Protein AF-A0A939QAH8-F1 (afdb_monomer)

Organism: NCBI:txid501483

Foldseek 3Di:
DDDDDPDPPPPDDQDPQDDFDDDPVRNVVSRVVSVVVSLVVVLVPDDPPQQVADPDPVRDHSVNVVVVVVVVVPDDPVNVVVVVVVVVVVVVVVVVVVVCVVVVHDDD

Structure (mmCIF, N/CA/C/O backbone):
data_AF-A0A939QAH8-F1
#
_entry.id   AF-A0A939QAH8-F1
#
loop_
_atom_site.group_PDB
_atom_site.id
_atom_site.type_symbol
_atom_site.label_atom_id
_atom_site.label_alt_id
_atom_site.label_comp_id
_atom_site.label_asym_id
_atom_site.label_entity_id
_atom_site.label_seq_id
_atom_site.pdbx_PDB_ins_code
_atom_site.Cartn_x
_atom_site.Cartn_y
_atom_site.Cartn_z
_atom_site.occupancy
_atom_site.B_iso_or_equiv
_atom_site.auth_seq_id
_atom_site.auth_comp_id
_atom_site.auth_asym_id
_atom_site.auth_atom_id
_atom_site.pdbx_PDB_model_num
ATOM 1 N N . MET A 1 1 ? -16.400 -20.223 44.481 1.00 39.41 1 MET A N 1
ATOM 2 C CA . MET A 1 1 ? -17.331 -20.751 43.465 1.00 39.41 1 MET A CA 1
ATOM 3 C C . MET A 1 1 ? -17.020 -20.062 42.143 1.00 39.41 1 MET A C 1
ATOM 5 O O . MET A 1 1 ? -17.223 -18.865 42.027 1.00 39.41 1 MET A O 1
ATOM 9 N N . THR A 1 2 ? -16.383 -20.832 41.253 1.00 40.72 2 THR A N 1
ATOM 10 C CA . THR A 1 2 ? -16.231 -20.666 39.791 1.00 40.72 2 THR A CA 1
ATOM 11 C C . THR A 1 2 ? -15.714 -19.329 39.236 1.00 40.72 2 THR A C 1
ATOM 13 O O . THR A 1 2 ? -16.452 -18.532 38.668 1.00 40.72 2 THR A O 1
ATOM 16 N N . SER A 1 3 ? -14.389 -19.145 39.281 1.00 38.81 3 SER A N 1
ATOM 17 C CA . SER A 1 3 ? -13.676 -18.277 38.338 1.00 38.81 3 SER A CA 1
ATOM 18 C C . SER A 1 3 ? -13.674 -18.945 36.957 1.00 38.81 3 SER A C 1
ATOM 20 O O . SER A 1 3 ? -12.952 -19.919 36.739 1.00 38.81 3 SER A O 1
ATOM 22 N N . ALA A 1 4 ? -14.500 -18.461 36.033 1.00 45.34 4 ALA A N 1
ATOM 23 C CA . ALA A 1 4 ? -14.430 -18.876 34.639 1.00 45.34 4 ALA A CA 1
ATOM 24 C C . ALA A 1 4 ? -13.164 -18.276 34.009 1.00 45.34 4 ALA A C 1
ATOM 26 O O . ALA A 1 4 ? -13.075 -17.072 33.777 1.00 45.34 4 ALA A O 1
ATOM 27 N N . THR A 1 5 ? -12.162 -19.117 33.762 1.00 45.97 5 THR A N 1
ATOM 28 C CA . THR A 1 5 ? -11.036 -18.796 32.884 1.00 45.97 5 THR A CA 1
ATOM 29 C C . THR A 1 5 ? -11.599 -18.414 31.512 1.00 45.97 5 THR A C 1
ATOM 31 O O . THR A 1 5 ? -12.306 -19.237 30.924 1.00 45.97 5 THR A O 1
ATOM 34 N N . PRO A 1 6 ? -11.328 -17.215 30.962 1.00 44.09 6 PRO A N 1
ATOM 35 C CA . PRO A 1 6 ? -11.731 -16.935 29.597 1.00 44.09 6 PRO A CA 1
ATOM 36 C C . PRO A 1 6 ? -10.919 -17.870 28.705 1.00 44.09 6 PRO A C 1
ATOM 38 O O . PRO A 1 6 ? -9.685 -17.851 28.717 1.00 44.09 6 PRO A O 1
ATOM 41 N N . ALA A 1 7 ? -11.616 -18.745 27.981 1.00 47.91 7 ALA A N 1
ATOM 42 C CA . ALA A 1 7 ? -11.008 -19.587 26.970 1.00 47.91 7 ALA A CA 1
ATOM 43 C C . ALA A 1 7 ? -10.216 -18.672 26.032 1.00 47.91 7 ALA A C 1
ATOM 45 O O . ALA A 1 7 ? -10.785 -17.793 25.384 1.00 47.91 7 ALA A O 1
ATOM 46 N N . ARG A 1 8 ? -8.890 -18.837 26.016 1.00 47.16 8 ARG A N 1
ATOM 47 C CA . ARG A 1 8 ? -7.986 -18.126 25.114 1.00 47.16 8 ARG A CA 1
ATOM 48 C C . ARG A 1 8 ? -8.462 -18.426 23.700 1.00 47.16 8 ARG A C 1
ATOM 50 O O . ARG A 1 8 ? -8.187 -19.517 23.204 1.00 47.16 8 ARG A O 1
ATOM 57 N N . ALA A 1 9 ? -9.211 -17.492 23.104 1.00 52.72 9 ALA A N 1
ATOM 58 C CA . ALA A 1 9 ? -9.700 -17.590 21.738 1.00 52.72 9 ALA A CA 1
ATOM 59 C C . ALA A 1 9 ? -8.528 -18.066 20.887 1.00 52.72 9 ALA A C 1
ATOM 61 O O . ALA A 1 9 ? -7.464 -17.436 20.884 1.00 52.72 9 ALA A O 1
ATOM 62 N N . ALA A 1 10 ? -8.667 -19.257 20.303 1.00 49.91 10 ALA A N 1
ATOM 63 C CA . ALA A 1 10 ? -7.607 -19.858 19.524 1.00 49.91 10 ALA A CA 1
ATOM 64 C C . ALA A 1 10 ? -7.180 -18.813 18.492 1.00 49.91 10 ALA A C 1
ATOM 66 O O . ALA A 1 10 ? -7.995 -18.413 17.663 1.00 49.91 10 ALA A O 1
ATOM 67 N N . ARG A 1 11 ? -5.939 -18.314 18.597 1.00 56.53 11 ARG A N 1
ATOM 68 C CA . ARG A 1 11 ? -5.332 -17.429 17.599 1.00 56.53 11 ARG A CA 1
ATOM 69 C C . ARG A 1 11 ? -5.398 -18.188 16.280 1.00 56.53 11 ARG A C 1
ATOM 71 O O . ARG A 1 11 ? -4.570 -19.063 16.024 1.00 56.53 11 ARG A O 1
ATOM 78 N N . ARG A 1 12 ? -6.445 -17.935 15.499 1.00 58.81 12 ARG A N 1
ATOM 79 C CA . ARG A 1 12 ? -6.624 -18.535 14.187 1.00 58.81 12 ARG A CA 1
ATOM 80 C C . ARG A 1 12 ? -5.441 -18.033 13.368 1.00 58.81 12 ARG A C 1
ATOM 82 O O . ARG A 1 12 ? -5.219 -16.827 13.305 1.00 58.81 12 ARG A O 1
ATOM 89 N N . ARG A 1 13 ? -4.611 -18.955 12.869 1.00 60.09 13 ARG A N 1
ATOM 90 C CA . ARG A 1 13 ? -3.471 -18.594 12.018 1.00 60.09 13 ARG A CA 1
ATOM 91 C C . ARG A 1 13 ? -3.995 -17.795 10.834 1.00 60.09 13 ARG A C 1
ATOM 93 O O . ARG A 1 13 ? -5.047 -18.147 10.295 1.00 60.09 13 ARG A O 1
ATOM 100 N N . ASP A 1 14 ? -3.238 -16.775 10.441 1.00 63.69 14 ASP A N 1
ATOM 101 C CA . ASP A 1 14 ? -3.404 -16.145 9.138 1.00 63.69 14 ASP A CA 1
ATOM 102 C C . ASP A 1 14 ? -3.512 -17.247 8.081 1.00 63.69 14 ASP A C 1
ATOM 104 O O . ASP A 1 14 ? -2.790 -18.253 8.135 1.00 63.69 14 ASP A O 1
ATOM 108 N N . ALA A 1 15 ? -4.483 -17.107 7.181 1.00 66.94 15 ALA A N 1
ATOM 109 C CA . ALA A 1 15 ? -4.632 -18.056 6.095 1.00 66.94 15 ALA A CA 1
ATOM 110 C C . ALA A 1 15 ? -3.309 -18.109 5.303 1.00 66.94 15 ALA A C 1
ATOM 112 O O . ALA A 1 15 ? -2.631 -17.091 5.164 1.00 66.94 15 ALA A O 1
ATOM 113 N N . PRO A 1 16 ? -2.872 -19.291 4.844 1.00 73.88 16 PRO A N 1
ATOM 114 C CA . PRO A 1 16 ? -1.671 -19.371 4.027 1.00 73.88 16 PRO A CA 1
ATOM 115 C C . PRO A 1 16 ? -1.861 -18.539 2.748 1.00 73.88 16 PRO A C 1
ATOM 117 O O . PRO A 1 16 ? -3.001 -18.392 2.292 1.00 73.88 16 PRO A O 1
ATOM 120 N N . PRO A 1 17 ? -0.772 -18.013 2.157 1.00 76.75 17 PRO A N 1
ATOM 121 C CA . PRO A 1 17 ? -0.861 -17.301 0.890 1.00 76.75 17 PRO A CA 1
ATOM 122 C C . PRO A 1 17 ? -1.559 -18.173 -0.168 1.00 76.75 1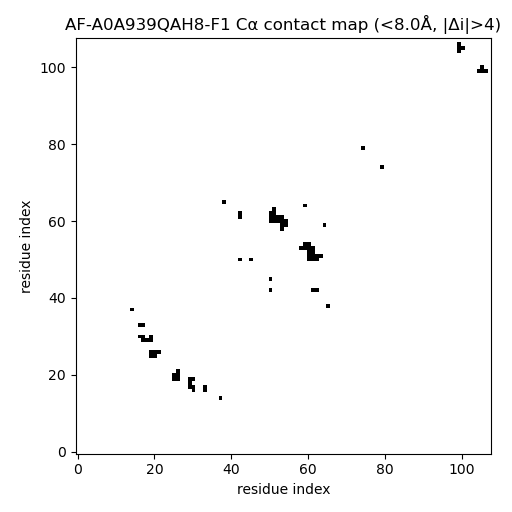7 PRO A C 1
ATOM 124 O O . PRO A 1 17 ? -1.432 -19.406 -0.136 1.00 76.75 17 PRO A O 1
ATOM 127 N N . PRO A 1 18 ? -2.317 -17.556 -1.089 1.00 87.25 18 PRO A N 1
ATOM 128 C CA . PRO A 1 18 ? -3.117 -18.288 -2.055 1.00 87.25 18 PRO A CA 1
ATOM 129 C C . PRO A 1 18 ? -2.214 -19.093 -2.991 1.00 87.25 18 PRO A C 1
ATOM 131 O O . PRO A 1 18 ? -1.140 -18.643 -3.389 1.00 87.25 18 PRO A O 1
ATOM 134 N N . ARG A 1 19 ? -2.669 -20.287 -3.384 1.00 85.62 19 ARG A N 1
ATOM 135 C CA . ARG A 1 19 ? -2.087 -20.975 -4.541 1.00 85.62 19 ARG A CA 1
ATOM 136 C C . ARG A 1 19 ? -2.616 -20.289 -5.793 1.00 85.62 19 ARG A C 1
ATOM 138 O O . ARG A 1 19 ? -3.823 -20.283 -6.016 1.00 85.62 19 ARG A O 1
ATOM 145 N N . THR A 1 20 ? -1.722 -19.695 -6.566 1.00 89.62 20 THR A N 1
ATOM 146 C CA . THR A 1 20 ? -2.051 -18.887 -7.741 1.00 89.62 20 THR A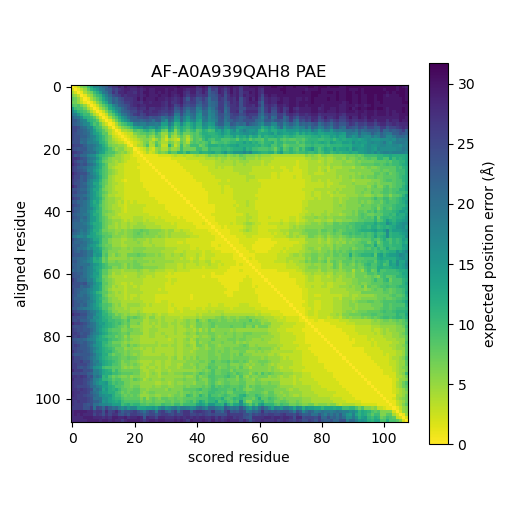 CA 1
ATOM 147 C C . THR A 1 20 ? -1.790 -19.635 -9.052 1.00 89.62 20 THR A C 1
ATOM 149 O O . THR A 1 20 ? -1.196 -20.714 -9.053 1.00 89.62 20 THR A O 1
ATOM 152 N N . GLY A 1 21 ? -2.293 -19.078 -10.161 1.00 87.12 21 GLY A N 1
ATOM 153 C CA . GLY A 1 21 ? -2.104 -19.606 -11.517 1.00 87.12 21 GLY A CA 1
ATOM 154 C C . GLY A 1 21 ? -0.695 -19.385 -12.080 1.00 87.12 21 GLY A C 1
ATOM 155 O O . GLY A 1 21 ? 0.208 -18.930 -11.381 1.00 87.12 21 GLY A O 1
ATOM 156 N N . GLY A 1 22 ? -0.510 -19.726 -13.357 1.00 92.75 22 GLY A N 1
ATOM 157 C CA . GLY A 1 22 ? 0.797 -19.694 -14.024 1.00 92.75 22 GLY A CA 1
ATOM 158 C C . GLY A 1 22 ? 1.180 -18.337 -14.619 1.00 92.75 22 GLY A C 1
ATOM 159 O O . GLY A 1 22 ? 2.342 -18.139 -14.965 1.00 92.75 22 GLY A O 1
ATOM 160 N N . SER A 1 23 ? 0.231 -17.407 -14.753 1.00 96.38 23 SER A N 1
ATOM 161 C CA . SER A 1 23 ? 0.488 -16.065 -15.288 1.00 96.38 23 SER A CA 1
ATOM 162 C C . SER A 1 23 ? 0.617 -15.008 -14.191 1.00 96.38 23 SER A C 1
ATOM 164 O O . SER A 1 23 ? -0.042 -15.078 -13.155 1.00 96.38 23 SER A O 1
ATOM 166 N N . GLU A 1 24 ? 1.405 -13.961 -14.447 1.00 95.19 24 GLU A N 1
ATOM 167 C CA . GLU A 1 24 ? 1.563 -12.825 -13.524 1.00 95.19 24 GLU A CA 1
ATOM 168 C C . GLU A 1 24 ? 0.217 -12.189 -13.145 1.00 95.19 24 GLU A C 1
ATOM 170 O O . GLU A 1 24 ? -0.016 -11.846 -11.987 1.00 95.19 24 GLU A O 1
ATOM 175 N N . ALA A 1 25 ? -0.708 -12.083 -14.104 1.00 92.94 25 ALA A N 1
ATOM 176 C CA . ALA A 1 25 ? -2.030 -11.514 -13.869 1.00 92.94 25 ALA A CA 1
ATOM 177 C C . ALA A 1 25 ? -2.899 -12.391 -12.951 1.00 92.94 25 ALA A C 1
ATOM 179 O O . ALA A 1 25 ? -3.645 -11.857 -12.129 1.00 92.94 25 ALA A O 1
ATOM 180 N N . GLU A 1 26 ? -2.816 -13.719 -13.076 1.00 94.06 26 GLU A N 1
ATOM 181 C CA . GLU A 1 26 ? -3.499 -14.651 -12.169 1.00 94.06 26 GLU A CA 1
ATOM 182 C C . GLU A 1 26 ? -2.897 -14.607 -10.767 1.00 94.06 26 GLU A C 1
ATOM 184 O O . GLU A 1 26 ? -3.636 -14.632 -9.783 1.00 94.06 26 GLU A O 1
ATOM 189 N N . VAL A 1 27 ? -1.568 -14.501 -10.669 1.00 94.25 27 VAL A N 1
ATOM 190 C CA . VAL A 1 27 ? -0.873 -14.322 -9.391 1.00 94.25 27 VAL A CA 1
ATOM 191 C C . VAL A 1 27 ? -1.338 -13.042 -8.707 1.00 94.25 27 VAL A C 1
ATOM 193 O O . VAL A 1 27 ? -1.801 -13.098 -7.568 1.00 94.25 27 VAL A O 1
ATOM 196 N N . LEU A 1 28 ? -1.292 -11.910 -9.411 1.00 91.81 28 LEU A N 1
ATOM 197 C CA . LEU A 1 28 ? -1.697 -10.615 -8.872 1.00 91.81 28 LEU A CA 1
ATOM 198 C C . LEU A 1 28 ? -3.145 -10.638 -8.370 1.00 91.81 28 LEU A C 1
ATOM 200 O O . LEU A 1 28 ? -3.403 -10.270 -7.226 1.00 91.81 28 LEU A O 1
ATOM 204 N N . ARG A 1 29 ? -4.089 -11.101 -9.197 1.00 91.88 29 ARG A N 1
ATOM 205 C CA . ARG A 1 29 ? -5.508 -11.160 -8.808 1.00 91.88 29 ARG A CA 1
ATOM 206 C C . ARG A 1 29 ? -5.731 -12.083 -7.615 1.00 91.88 29 ARG A C 1
ATOM 208 O O . ARG A 1 29 ? -6.417 -11.688 -6.681 1.00 91.88 29 ARG A O 1
ATOM 215 N N . GLY A 1 30 ? -5.096 -13.258 -7.603 1.00 94.06 30 GLY A N 1
ATOM 216 C CA . GLY A 1 30 ? -5.213 -14.197 -6.489 1.00 94.06 30 GLY A CA 1
ATOM 217 C C . GLY A 1 30 ? -4.731 -13.608 -5.161 1.00 94.06 30 GLY A C 1
ATOM 218 O O . GLY A 1 30 ? -5.396 -13.773 -4.139 1.00 94.06 30 GLY A O 1
ATOM 219 N N . PHE A 1 31 ? -3.615 -12.871 -5.165 1.00 94.00 31 PHE A N 1
ATOM 220 C CA . PHE A 1 31 ? -3.138 -12.169 -3.970 1.00 94.00 31 PHE A CA 1
ATOM 221 C C . PHE A 1 31 ? -4.045 -11.005 -3.557 1.00 94.00 31 PHE A C 1
ATOM 223 O O . PHE A 1 31 ? -4.300 -10.852 -2.363 1.00 94.00 31 PHE A O 1
ATOM 230 N N . LEU A 1 32 ? -4.554 -10.212 -4.505 1.00 92.88 32 LEU A N 1
ATOM 231 C CA . LEU A 1 32 ? -5.488 -9.123 -4.199 1.00 92.88 32 LEU A CA 1
ATOM 232 C C . LEU A 1 32 ? -6.777 -9.656 -3.561 1.00 92.88 32 LEU A C 1
ATOM 234 O O . LEU A 1 32 ? -7.190 -9.160 -2.516 1.00 92.88 32 LEU A O 1
ATOM 238 N N . ASP A 1 33 ? -7.364 -10.719 -4.111 1.00 93.31 33 ASP A N 1
ATOM 239 C CA . ASP A 1 33 ? -8.571 -11.338 -3.551 1.00 93.31 33 ASP A CA 1
ATOM 240 C C . ASP A 1 33 ? -8.326 -11.909 -2.150 1.00 93.31 33 ASP A C 1
ATOM 242 O O . ASP A 1 33 ? -9.133 -11.710 -1.238 1.00 93.31 33 ASP A O 1
ATOM 246 N N . TYR A 1 34 ? -7.179 -12.557 -1.946 1.00 93.00 34 TYR A N 1
ATOM 247 C CA . TYR A 1 34 ? -6.761 -13.032 -0.630 1.00 93.00 34 TYR A CA 1
ATOM 248 C C . TYR A 1 34 ? -6.631 -11.888 0.393 1.00 93.00 34 TYR A C 1
ATOM 250 O O . TYR A 1 34 ? -7.125 -11.997 1.520 1.00 93.00 34 TYR A O 1
ATOM 258 N N . LEU A 1 35 ? -5.993 -10.773 0.018 1.00 92.62 35 LEU A N 1
ATOM 259 C CA . LEU A 1 35 ? -5.807 -9.621 0.905 1.00 92.62 35 LEU A CA 1
ATOM 260 C C . LEU A 1 35 ? -7.140 -8.941 1.242 1.00 92.62 35 LEU A C 1
ATOM 262 O O . LEU A 1 35 ? -7.377 -8.642 2.416 1.00 92.62 35 LEU A O 1
ATOM 266 N N . ARG A 1 36 ? -8.037 -8.780 0.261 1.00 92.75 36 ARG A N 1
ATOM 267 C CA . ARG A 1 36 ? -9.403 -8.269 0.474 1.00 92.75 36 ARG A CA 1
ATOM 268 C C . ARG A 1 36 ? -10.157 -9.098 1.501 1.00 92.75 36 ARG A C 1
ATOM 270 O O . ARG A 1 36 ? -10.680 -8.549 2.468 1.00 92.75 36 ARG A O 1
ATOM 277 N N . GLN A 1 37 ? -10.159 -10.422 1.337 1.00 92.62 37 GLN A N 1
ATOM 278 C CA . GLN A 1 37 ? -10.816 -11.337 2.274 1.00 92.62 37 GLN A CA 1
ATOM 279 C C . GLN A 1 37 ? -10.194 -11.263 3.673 1.00 92.62 37 GLN A C 1
ATOM 281 O O . GLN A 1 37 ? -10.909 -11.261 4.674 1.00 92.62 37 GLN A O 1
ATOM 286 N N . SER A 1 38 ? -8.863 -11.157 3.758 1.00 91.69 38 SER A N 1
ATOM 287 C CA . SER A 1 38 ? -8.159 -11.018 5.036 1.00 91.69 38 SER A CA 1
ATOM 288 C C . SER A 1 38 ? -8.566 -9.746 5.786 1.00 91.69 38 SER A C 1
ATOM 290 O O . SER A 1 38 ? -8.786 -9.791 6.997 1.00 91.69 38 SER A O 1
ATOM 292 N N . ILE A 1 39 ? -8.673 -8.613 5.085 1.00 92.62 39 ILE A N 1
ATOM 293 C CA . ILE A 1 39 ? -9.098 -7.339 5.675 1.00 92.62 39 ILE A CA 1
ATOM 294 C C . ILE A 1 39 ? -10.576 -7.380 6.056 1.00 92.62 39 ILE A C 1
ATOM 296 O O . ILE A 1 39 ? -10.899 -7.038 7.192 1.00 92.62 39 ILE A O 1
ATOM 300 N N . ALA A 1 40 ? -11.452 -7.858 5.167 1.00 92.12 40 ALA A N 1
ATOM 301 C CA . ALA A 1 40 ? -12.881 -7.992 5.448 1.00 92.12 40 ALA A CA 1
ATOM 302 C C . ALA A 1 40 ? -13.121 -8.808 6.725 1.00 92.12 40 ALA A C 1
ATOM 304 O O . ALA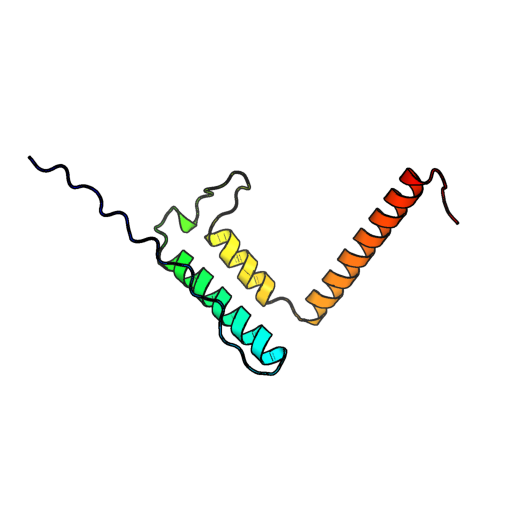 A 1 40 ? -13.785 -8.337 7.644 1.00 92.12 40 ALA A O 1
ATOM 305 N N . HIS A 1 41 ? -12.460 -9.962 6.858 1.00 92.00 41 HIS A N 1
ATOM 306 C CA . HIS A 1 41 ? -12.579 -10.801 8.047 1.00 92.00 41 HIS A CA 1
ATOM 307 C C . HIS A 1 41 ? -12.134 -10.093 9.339 1.00 92.00 41 HIS A C 1
ATOM 309 O O . HIS A 1 41 ? -12.781 -10.217 10.380 1.00 92.00 41 HIS A O 1
ATOM 315 N N . LYS A 1 42 ? -11.030 -9.336 9.297 1.00 91.62 42 LYS A N 1
ATOM 316 C CA . LYS A 1 42 ? -10.538 -8.570 10.458 1.00 91.62 42 LYS A CA 1
ATOM 317 C C . LYS A 1 42 ? -11.514 -7.472 10.878 1.00 91.62 42 LYS A C 1
ATOM 319 O O . LYS A 1 42 ? -11.631 -7.204 12.067 1.00 91.62 42 LYS A O 1
ATOM 324 N N . ILE A 1 43 ? -12.199 -6.852 9.918 1.00 92.94 43 ILE A N 1
ATOM 325 C CA . ILE A 1 43 ? -13.220 -5.834 10.183 1.00 92.94 43 ILE A CA 1
ATOM 326 C C . ILE A 1 43 ? -14.485 -6.480 10.753 1.00 92.94 43 ILE A C 1
ATOM 328 O O . ILE A 1 43 ? -14.965 -6.042 11.791 1.00 92.94 43 ILE A O 1
ATOM 332 N N . GLU A 1 44 ? -14.987 -7.546 10.126 1.00 92.62 44 GLU A N 1
ATOM 333 C CA . GLU A 1 44 ? -16.210 -8.252 10.543 1.00 92.62 44 GLU A CA 1
ATOM 334 C C . GLU A 1 44 ? -16.116 -8.833 11.956 1.00 92.62 44 GLU A C 1
ATOM 336 O O . GLU A 1 44 ? -17.108 -8.899 12.679 1.00 92.62 44 GLU A O 1
ATOM 341 N N . THR A 1 45 ? -14.923 -9.269 12.359 1.00 93.12 45 THR A N 1
ATOM 342 C CA . THR A 1 45 ? -14.693 -9.874 13.678 1.00 93.12 45 THR A CA 1
ATOM 343 C C . THR A 1 45 ? -14.345 -8.860 14.767 1.00 93.12 45 THR A C 1
ATOM 345 O O . THR A 1 45 ? -14.278 -9.230 15.942 1.00 93.12 45 THR A O 1
ATOM 348 N N . ALA A 1 46 ? -14.126 -7.592 14.413 1.00 94.56 46 ALA A N 1
ATOM 349 C CA . ALA A 1 46 ? -13.790 -6.546 15.366 1.00 94.56 46 ALA A CA 1
ATOM 350 C C . ALA A 1 46 ? -15.062 -5.857 15.903 1.00 94.56 46 ALA A C 1
ATOM 352 O O . ALA A 1 46 ? -15.931 -5.462 15.125 1.00 94.56 46 ALA A O 1
ATOM 353 N N . PRO A 1 47 ? -15.192 -5.671 17.229 1.00 95.50 47 PRO A N 1
ATOM 354 C CA . PRO A 1 47 ? -16.354 -5.004 17.805 1.00 95.50 47 PRO A CA 1
ATOM 355 C C . PRO A 1 47 ? -16.291 -3.481 17.621 1.00 95.50 47 PRO A C 1
ATOM 357 O O . PRO A 1 47 ? -15.216 -2.878 17.618 1.00 95.50 47 PRO A O 1
ATOM 360 N N . GLU A 1 48 ? -17.449 -2.827 17.570 1.00 94.00 48 GLU A N 1
ATOM 361 C CA . GLU A 1 48 ? -17.539 -1.378 17.792 1.00 94.00 48 GLU A CA 1
ATOM 362 C C . GLU A 1 48 ? -17.397 -1.061 19.301 1.00 94.00 48 GLU A C 1
ATOM 364 O O . GLU A 1 48 ? -17.846 -1.856 20.132 1.00 94.00 48 GLU A O 1
ATOM 369 N N . PRO A 1 49 ? -16.767 0.066 19.699 1.00 95.62 49 PRO A N 1
ATOM 370 C CA . PRO A 1 49 ? -16.201 1.126 18.856 1.00 95.62 49 PRO A CA 1
ATOM 371 C C . PRO A 1 49 ? -14.749 0.862 18.396 1.00 95.62 49 PRO A C 1
ATOM 373 O O . PRO A 1 49 ? -14.079 1.762 17.881 1.00 95.62 49 PRO A O 1
ATOM 376 N N . ALA A 1 50 ? -14.205 -0.340 18.623 1.00 95.88 50 ALA A N 1
ATOM 377 C CA . ALA A 1 50 ? -12.780 -0.623 18.425 1.00 95.88 50 ALA A CA 1
ATOM 378 C C . ALA A 1 50 ? -12.347 -0.500 16.956 1.00 95.88 50 ALA A C 1
ATOM 380 O O . ALA A 1 50 ? -11.239 -0.039 16.689 1.00 95.88 50 ALA A O 1
ATOM 381 N N . VAL A 1 51 ? -13.236 -0.803 16.004 1.00 96.25 51 VAL A N 1
ATOM 382 C CA . VAL A 1 51 ? -13.008 -0.605 14.558 1.00 96.25 51 VAL A CA 1
ATOM 383 C C . VAL A 1 51 ? -12.644 0.852 14.220 1.00 96.25 51 VAL A C 1
ATOM 385 O O . VAL A 1 51 ? -11.842 1.109 13.318 1.00 96.25 51 VAL A O 1
ATOM 388 N N . ARG A 1 52 ? -13.183 1.814 14.979 1.00 96.50 52 ARG A N 1
ATOM 389 C CA . ARG A 1 52 ? -13.021 3.264 14.773 1.00 96.50 52 ARG A CA 1
ATOM 390 C C . ARG A 1 52 ? -11.983 3.909 15.682 1.00 96.50 52 ARG A C 1
ATOM 392 O O . ARG A 1 52 ? -11.694 5.091 15.527 1.00 96.50 52 ARG A O 1
ATOM 399 N N . THR A 1 53 ? -11.429 3.156 16.625 1.00 97.19 53 THR A N 1
ATOM 400 C CA . THR A 1 53 ? -10.549 3.693 17.665 1.00 97.19 53 THR A CA 1
ATOM 401 C C . THR A 1 53 ? -9.102 3.320 17.374 1.00 97.19 53 THR A C 1
ATOM 403 O O . THR A 1 53 ? -8.799 2.148 17.146 1.00 97.19 53 THR A O 1
ATOM 406 N N . ALA A 1 54 ? -8.195 4.297 17.408 1.00 97.25 54 ALA A N 1
ATOM 407 C CA . ALA A 1 54 ? -6.774 4.044 17.198 1.00 97.25 54 ALA A CA 1
ATOM 408 C C . ALA A 1 54 ? -6.206 3.203 18.347 1.00 97.25 54 ALA A C 1
ATOM 410 O O . ALA A 1 54 ? -6.317 3.575 19.512 1.00 97.25 54 ALA A O 1
ATOM 411 N N . GLN A 1 55 ? -5.592 2.071 18.003 1.00 94.50 55 GLN A N 1
ATOM 412 C CA . GLN A 1 55 ? -4.957 1.162 18.970 1.00 94.50 55 GLN A CA 1
ATOM 413 C C . GLN A 1 55 ? -3.428 1.302 18.989 1.00 94.50 55 GLN A C 1
ATOM 415 O O . GLN A 1 55 ? -2.750 0.631 19.763 1.00 94.50 55 GLN A O 1
ATOM 420 N N . VAL A 1 56 ? -2.873 2.143 18.110 1.00 96.44 56 VAL A N 1
ATOM 421 C CA . VAL A 1 56 ? -1.430 2.327 17.919 1.00 96.44 56 VAL A CA 1
ATOM 422 C C . VAL A 1 56 ? -1.063 3.816 17.892 1.00 96.44 56 VAL A C 1
ATOM 424 O O . VAL A 1 56 ? -1.887 4.629 17.462 1.00 96.44 56 VAL A O 1
ATOM 427 N N . PRO A 1 57 ? 0.170 4.197 18.293 1.00 97.88 57 PRO A N 1
ATOM 428 C CA . PRO A 1 57 ? 0.590 5.601 18.384 1.00 97.88 57 PRO A CA 1
ATOM 429 C C . PRO A 1 57 ? 0.503 6.393 17.078 1.00 97.88 57 PRO A C 1
ATOM 431 O O . PRO A 1 57 ? 0.362 7.609 17.113 1.00 97.88 57 PRO A O 1
ATOM 434 N N . SER A 1 58 ? 0.552 5.718 15.927 1.00 96.19 58 SER A N 1
ATOM 435 C CA . SER A 1 58 ? 0.400 6.363 14.618 1.00 96.19 58 SER A CA 1
ATOM 436 C C . SER A 1 58 ? -0.999 6.943 14.376 1.00 96.19 58 SER A C 1
ATOM 438 O O . SER A 1 58 ? -1.227 7.557 13.339 1.00 96.19 58 SER A O 1
ATOM 440 N N . GLY A 1 59 ? -1.964 6.707 15.273 1.00 96.81 59 GLY A N 1
ATOM 441 C CA . GLY A 1 59 ? -3.349 7.148 15.102 1.00 96.81 59 GLY A CA 1
ATOM 442 C C . GLY A 1 59 ? -4.139 6.320 14.083 1.00 96.81 59 GLY A C 1
ATOM 443 O O . GLY A 1 59 ? -5.294 6.625 13.801 1.00 96.81 59 GLY A O 1
ATOM 444 N N . THR A 1 60 ? -3.545 5.259 13.530 1.00 97.00 60 THR A N 1
ATOM 445 C CA . THR A 1 60 ? -4.196 4.397 12.537 1.00 97.00 60 THR A CA 1
ATOM 446 C C . THR A 1 60 ? -5.355 3.609 13.157 1.00 97.00 60 THR A C 1
ATOM 448 O O . THR A 1 60 ? -5.208 3.004 14.222 1.00 97.00 60 THR A O 1
ATOM 451 N N . THR A 1 61 ? -6.498 3.580 12.466 1.00 96.94 61 THR A N 1
ATOM 452 C CA . THR A 1 61 ? -7.697 2.811 12.844 1.00 96.94 61 THR A CA 1
ATOM 453 C C . THR A 1 61 ? -7.986 1.724 11.810 1.00 96.94 61 THR A C 1
ATOM 455 O O . THR A 1 61 ? -7.576 1.838 10.653 1.00 96.94 61 THR A O 1
ATOM 458 N N . LEU A 1 62 ? -8.710 0.669 12.201 1.00 96.06 62 LEU A N 1
ATOM 459 C CA . LEU A 1 62 ? -9.100 -0.393 11.266 1.00 96.06 62 LEU A CA 1
ATOM 460 C C . LEU A 1 62 ? -10.018 0.142 10.157 1.00 96.06 62 LEU A C 1
ATOM 462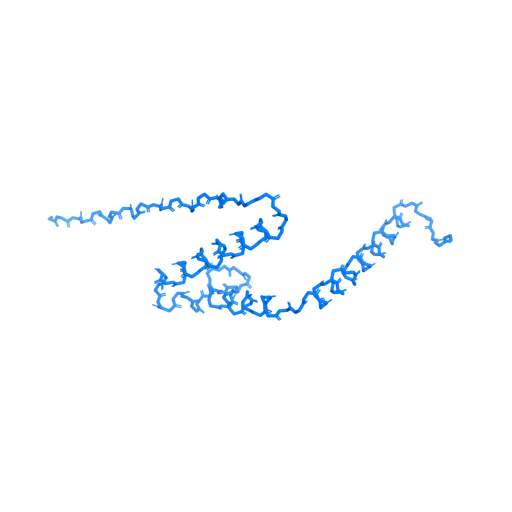 O O . LEU A 1 62 ? -9.804 -0.167 8.987 1.00 96.06 62 LEU A O 1
ATOM 466 N N . LEU A 1 63 ? -10.982 1.002 10.503 1.00 95.31 63 LEU A N 1
ATOM 467 C CA . LEU A 1 63 ? -11.835 1.665 9.514 1.00 95.31 63 LEU A CA 1
ATOM 468 C C . LEU A 1 63 ? -11.036 2.581 8.576 1.00 95.31 63 LEU A C 1
ATOM 470 O O . LEU A 1 63 ? -11.286 2.602 7.374 1.00 95.31 63 LEU A O 1
ATOM 474 N N . GLY A 1 64 ? -10.066 3.323 9.115 1.00 95.94 64 GLY A N 1
ATOM 475 C CA . GLY A 1 64 ? -9.195 4.193 8.328 1.00 95.94 64 GLY A CA 1
ATOM 476 C C . GLY A 1 64 ? -8.352 3.405 7.327 1.00 95.94 64 GLY A C 1
ATOM 477 O O . GLY A 1 64 ? -8.245 3.809 6.172 1.00 95.94 64 GLY A O 1
ATOM 478 N N . LEU A 1 65 ? -7.821 2.247 7.736 1.00 95.69 65 LEU A N 1
ATOM 479 C CA . LEU A 1 65 ? -7.112 1.337 6.835 1.00 95.69 65 LEU A CA 1
ATOM 480 C C . LEU A 1 65 ? -8.026 0.779 5.747 1.00 95.69 65 LEU A C 1
ATOM 482 O O . LEU A 1 65 ? -7.630 0.781 4.589 1.00 95.69 65 LEU A O 1
ATOM 486 N N . LEU A 1 66 ? -9.245 0.348 6.083 1.00 95.25 66 LEU A N 1
ATOM 487 C CA . LEU A 1 66 ? -10.206 -0.116 5.080 1.00 95.25 66 LEU A CA 1
ATOM 488 C C . LEU A 1 66 ? -10.481 0.970 4.029 1.00 95.25 66 LEU A C 1
ATOM 490 O O . LEU A 1 66 ? -10.407 0.699 2.833 1.00 95.25 66 LEU A O 1
ATOM 494 N N . ASN A 1 67 ? -10.738 2.202 4.474 1.00 95.12 67 ASN A N 1
ATOM 495 C CA . ASN A 1 67 ? -10.974 3.330 3.576 1.00 95.12 67 ASN A CA 1
ATOM 496 C C . ASN A 1 67 ? -9.747 3.641 2.704 1.00 95.12 67 ASN A C 1
ATOM 498 O O . ASN A 1 67 ? -9.879 3.879 1.508 1.00 95.12 67 ASN A O 1
ATOM 502 N N . HIS A 1 68 ? -8.548 3.616 3.291 1.00 94.56 68 HIS A N 1
ATOM 503 C CA . HIS A 1 68 ? -7.304 3.810 2.552 1.00 94.56 68 HIS A CA 1
ATOM 504 C C . HIS A 1 68 ? -7.114 2.742 1.468 1.00 94.56 68 HIS A C 1
ATOM 506 O O . HIS A 1 68 ? -6.845 3.084 0.321 1.00 94.56 68 HIS A O 1
ATOM 512 N N . LEU A 1 69 ? -7.295 1.464 1.808 1.00 94.25 69 LEU A N 1
ATOM 513 C CA . LEU A 1 69 ? -7.115 0.359 0.868 1.00 94.25 69 LEU A CA 1
ATOM 514 C C . LEU A 1 69 ? -8.143 0.392 -0.267 1.00 94.25 69 LEU A C 1
ATOM 516 O O . LEU A 1 69 ? -7.768 0.166 -1.412 1.00 94.25 69 LEU A O 1
ATOM 520 N N . ALA A 1 70 ? -9.402 0.739 0.017 1.00 92.75 70 ALA A N 1
ATOM 521 C CA . ALA A 1 70 ? -10.413 0.934 -1.023 1.00 92.75 70 ALA A CA 1
ATOM 522 C C . ALA A 1 70 ? -9.989 2.026 -2.021 1.00 92.75 70 ALA A C 1
ATOM 524 O O . ALA A 1 70 ? -10.064 1.826 -3.230 1.00 92.75 70 ALA A O 1
ATOM 525 N N . HIS A 1 71 ? -9.453 3.141 -1.520 1.00 93.00 71 HIS A N 1
ATOM 526 C CA . HIS A 1 71 ? -8.962 4.221 -2.373 1.00 93.00 71 HIS A CA 1
ATOM 527 C C . HIS A 1 71 ? -7.737 3.813 -3.207 1.00 93.00 71 HIS A C 1
ATOM 529 O O . HIS A 1 71 ? -7.614 4.198 -4.367 1.00 93.00 71 HIS A O 1
ATOM 535 N N . VAL A 1 72 ? -6.836 3.005 -2.637 1.00 91.94 72 VAL A N 1
ATOM 536 C CA . VAL A 1 72 ? -5.687 2.443 -3.365 1.00 91.94 72 VAL A CA 1
ATOM 537 C C . VAL A 1 72 ? -6.146 1.505 -4.484 1.00 91.94 72 VAL A C 1
ATOM 539 O O . VAL A 1 72 ? -5.573 1.538 -5.568 1.00 91.94 72 VAL A O 1
ATOM 542 N N . GLU A 1 73 ? -7.177 0.690 -4.259 1.00 91.50 73 GLU A N 1
ATOM 543 C CA . GLU A 1 73 ? -7.702 -0.220 -5.286 1.00 91.50 73 GLU A CA 1
ATOM 544 C C . GLU A 1 73 ? -8.428 0.495 -6.433 1.00 91.50 73 GLU A C 1
ATOM 546 O O . GLU A 1 73 ? -8.430 -0.002 -7.559 1.00 91.50 73 GLU A O 1
ATOM 551 N N . GLU A 1 74 ? -9.018 1.662 -6.174 1.00 91.44 74 GLU A N 1
ATOM 552 C CA . GLU A 1 74 ? -9.631 2.506 -7.207 1.00 91.44 74 GLU A CA 1
ATOM 553 C C . GLU A 1 74 ? -8.596 3.217 -8.090 1.00 91.44 74 GLU A C 1
ATOM 555 O O . GLU A 1 74 ? -8.925 3.713 -9.175 1.00 91.44 74 GLU A O 1
ATOM 560 N N . ALA A 1 75 ? -7.334 3.270 -7.659 1.00 91.19 75 ALA A N 1
ATOM 561 C CA . ALA A 1 75 ? -6.292 3.941 -8.407 1.00 91.19 75 ALA A CA 1
ATOM 562 C C . ALA A 1 75 ? -6.055 3.259 -9.762 1.00 91.19 75 ALA A C 1
ATOM 564 O O . ALA A 1 75 ? -5.759 2.067 -9.864 1.00 91.19 75 ALA A O 1
ATOM 565 N N . SER A 1 76 ? -6.142 4.042 -10.841 1.00 90.00 76 SER A N 1
ATOM 566 C CA . SER A 1 76 ? -5.877 3.513 -12.180 1.00 90.00 76 SER A CA 1
ATOM 567 C C . SER A 1 76 ? -4.436 3.007 -12.299 1.00 90.00 76 SER A C 1
ATOM 569 O O . SER A 1 76 ? -3.509 3.611 -11.759 1.00 90.00 76 SER A O 1
ATOM 571 N N . THR A 1 77 ? -4.211 1.958 -13.096 1.00 87.50 77 THR A N 1
ATOM 572 C CA . THR A 1 77 ? -2.852 1.460 -13.383 1.00 87.50 77 THR A CA 1
ATOM 573 C C . THR A 1 77 ? -1.945 2.561 -13.932 1.00 87.50 77 THR A C 1
ATOM 575 O O . THR A 1 77 ? -0.768 2.616 -13.592 1.00 87.50 77 THR A O 1
ATOM 578 N N . ARG A 1 78 ? -2.498 3.478 -14.740 1.00 92.44 78 ARG A N 1
ATOM 579 C CA . ARG A 1 78 ? -1.767 4.656 -15.222 1.00 92.44 78 ARG A CA 1
ATOM 580 C C . ARG A 1 78 ? -1.294 5.519 -14.055 1.00 92.44 78 ARG A C 1
ATOM 582 O O . ARG A 1 78 ? -0.114 5.833 -13.995 1.00 92.44 78 ARG A O 1
ATOM 589 N N . TRP A 1 79 ? -2.201 5.877 -13.149 1.00 95.81 79 TRP A N 1
ATOM 590 C CA . TRP A 1 79 ? -1.860 6.668 -11.969 1.00 95.81 79 TRP A CA 1
ATOM 591 C C . TRP A 1 79 ? -0.801 5.964 -11.117 1.00 95.81 79 TRP A C 1
ATOM 593 O O . TRP A 1 79 ? 0.197 6.587 -10.775 1.00 95.81 79 TRP A O 1
ATOM 603 N N . ALA A 1 80 ? -0.965 4.663 -10.854 1.00 91.25 80 ALA A N 1
ATOM 604 C CA . ALA A 1 80 ? -0.022 3.893 -10.047 1.00 91.25 80 ALA A CA 1
ATOM 605 C C . ALA A 1 80 ? 1.386 3.894 -10.660 1.00 91.25 80 ALA A C 1
ATOM 607 O O . ALA A 1 80 ? 2.362 4.162 -9.967 1.00 91.25 80 ALA A O 1
ATOM 608 N N . LEU A 1 81 ? 1.501 3.662 -11.971 1.00 94.12 81 LEU A N 1
ATOM 609 C CA . LEU A 1 81 ? 2.792 3.684 -12.661 1.00 94.12 81 LEU A CA 1
ATOM 610 C C . LEU A 1 81 ? 3.421 5.082 -12.670 1.00 94.12 81 LEU A C 1
ATOM 612 O O . LEU A 1 81 ? 4.612 5.205 -12.396 1.00 94.12 81 LEU A O 1
ATOM 616 N N . THR A 1 82 ? 2.640 6.132 -12.942 1.00 97.06 82 THR A N 1
ATOM 617 C CA . THR A 1 82 ? 3.134 7.516 -12.880 1.00 97.06 82 THR A CA 1
ATOM 618 C C . THR A 1 82 ? 3.633 7.859 -11.478 1.00 97.06 82 THR A C 1
ATOM 620 O O . THR A 1 82 ? 4.750 8.349 -11.338 1.00 97.06 82 THR A O 1
ATOM 623 N N . HIS A 1 83 ? 2.865 7.516 -10.443 1.00 94.81 83 HIS A N 1
ATOM 624 C CA . HIS A 1 83 ? 3.247 7.738 -9.053 1.00 94.81 83 HIS A CA 1
ATOM 625 C C . HIS A 1 83 ? 4.550 7.011 -8.691 1.00 94.81 83 HIS A C 1
ATOM 627 O O . HIS A 1 83 ? 5.449 7.609 -8.107 1.00 94.81 83 HIS A O 1
ATOM 633 N N . MET A 1 84 ? 4.703 5.747 -9.103 1.00 96.31 84 MET A N 1
ATOM 634 C CA . MET A 1 84 ? 5.935 4.987 -8.865 1.00 96.31 84 MET A CA 1
ATOM 635 C C . MET A 1 84 ? 7.154 5.601 -9.563 1.00 96.31 84 MET A C 1
ATOM 637 O O . MET A 1 84 ? 8.243 5.608 -8.986 1.00 96.31 84 MET A O 1
ATOM 641 N N . ILE A 1 85 ? 6.994 6.126 -10.782 1.00 97.69 85 ILE A N 1
ATOM 642 C CA . ILE A 1 85 ? 8.076 6.799 -11.516 1.00 97.69 85 ILE A CA 1
ATOM 643 C C . ILE A 1 85 ? 8.497 8.079 -10.789 1.00 97.69 85 ILE A C 1
ATOM 645 O O . ILE A 1 85 ? 9.688 8.292 -10.572 1.00 97.69 85 ILE A O 1
ATOM 649 N N . GLU A 1 86 ? 7.533 8.907 -10.384 1.00 98.06 86 GLU A N 1
ATOM 650 C CA . GLU A 1 86 ? 7.794 10.151 -9.653 1.00 98.06 86 GLU A CA 1
ATOM 651 C C . GLU A 1 86 ? 8.487 9.889 -8.311 1.00 98.06 86 GLU A C 1
ATOM 653 O O . GLU A 1 86 ? 9.478 10.546 -7.984 1.00 98.06 86 GLU A O 1
ATOM 658 N N . GLU A 1 87 ? 8.007 8.900 -7.554 1.00 97.75 87 GLU A N 1
ATOM 659 C CA . GLU A 1 87 ? 8.597 8.506 -6.275 1.00 97.75 87 GLU A CA 1
ATOM 660 C C . GLU A 1 87 ? 10.035 8.004 -6.447 1.00 97.75 87 GLU A C 1
ATOM 662 O O . GLU A 1 87 ? 10.940 8.397 -5.708 1.00 97.75 87 GLU A O 1
ATOM 667 N N . THR A 1 88 ? 10.266 7.184 -7.474 1.00 97.88 88 THR A N 1
ATOM 668 C CA . THR A 1 88 ? 11.600 6.665 -7.801 1.00 97.88 88 THR A CA 1
ATOM 669 C C . THR A 1 88 ? 12.546 7.793 -8.199 1.00 97.88 88 THR A C 1
ATOM 671 O O . THR A 1 88 ? 13.671 7.844 -7.708 1.00 97.88 88 THR A O 1
ATOM 674 N N . GLY A 1 89 ? 12.090 8.726 -9.038 1.00 98.06 89 GLY A N 1
ATOM 675 C CA . GLY A 1 89 ? 12.882 9.882 -9.454 1.00 98.06 89 GLY A CA 1
ATOM 676 C C . GLY A 1 89 ? 13.281 10.769 -8.274 1.00 98.06 89 GLY A C 1
ATOM 677 O O . GLY A 1 89 ? 14.439 11.171 -8.169 1.00 98.06 89 GLY A O 1
ATOM 678 N N . ARG A 1 90 ? 12.360 11.015 -7.333 1.00 98.19 90 ARG A N 1
ATOM 679 C CA . ARG A 1 90 ? 12.657 11.783 -6.115 1.00 98.19 90 ARG A CA 1
ATOM 680 C C . ARG A 1 90 ? 13.714 11.095 -5.254 1.00 98.19 90 ARG A C 1
ATOM 682 O O . ARG A 1 90 ? 14.654 11.745 -4.802 1.00 98.19 90 ARG A O 1
ATOM 689 N N . HIS A 1 91 ? 13.582 9.788 -5.043 1.00 98.06 91 HIS A N 1
ATOM 690 C CA . HIS A 1 91 ? 14.550 9.030 -4.253 1.00 98.06 91 HIS A CA 1
AT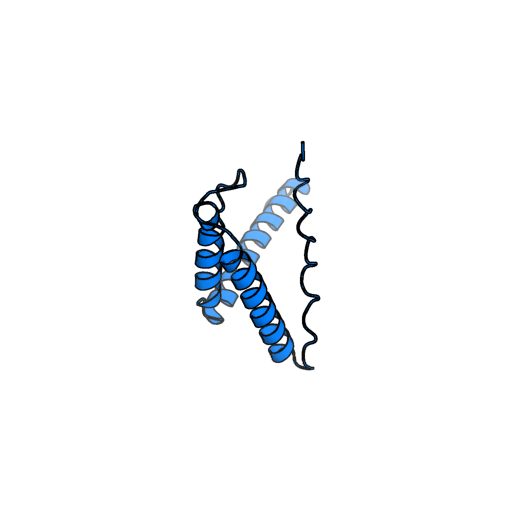OM 691 C C . HIS A 1 91 ? 15.911 8.899 -4.930 1.00 98.06 91 HIS A C 1
ATOM 693 O O . HIS A 1 91 ? 16.921 8.967 -4.235 1.00 98.06 91 HIS A O 1
ATOM 699 N N . ALA A 1 92 ? 15.954 8.771 -6.257 1.00 97.75 92 ALA A N 1
ATOM 700 C CA . ALA A 1 92 ? 17.206 8.812 -7.004 1.00 97.75 92 ALA A CA 1
ATOM 701 C C . ALA A 1 92 ? 17.923 10.154 -6.791 1.00 97.75 92 ALA A C 1
ATOM 703 O O . ALA A 1 92 ? 19.079 10.161 -6.386 1.00 97.75 92 ALA A O 1
ATOM 704 N N . GLY A 1 93 ? 17.207 11.279 -6.907 1.00 96.25 93 GLY A N 1
ATOM 705 C CA . GLY A 1 93 ? 17.781 12.599 -6.627 1.00 96.25 93 GLY A CA 1
ATOM 706 C C . GLY A 1 93 ? 18.279 12.754 -5.184 1.00 96.25 93 GLY A C 1
ATOM 707 O O . GLY A 1 93 ? 19.358 13.295 -4.953 1.00 96.25 93 GLY A O 1
ATOM 708 N N . HIS A 1 94 ? 17.544 12.236 -4.193 1.00 97.56 94 HIS A N 1
ATOM 709 C CA . HIS A 1 94 ? 18.039 12.196 -2.811 1.00 97.56 94 HIS A CA 1
ATOM 710 C C . HIS A 1 94 ? 19.3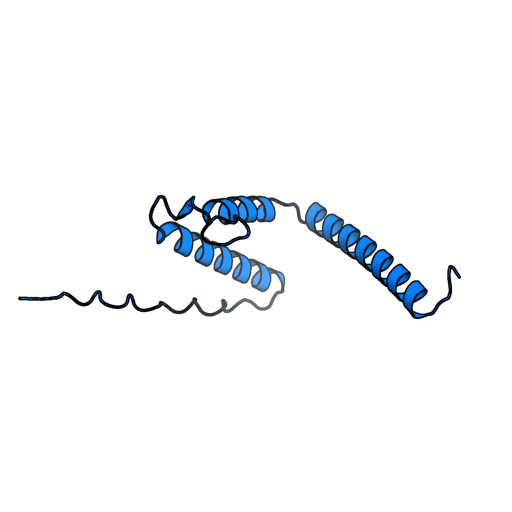05 11.337 -2.674 1.00 97.56 94 HIS A C 1
ATOM 712 O O . HIS A 1 94 ? 20.219 11.716 -1.944 1.00 97.56 94 HIS A O 1
ATOM 718 N N . ALA A 1 95 ? 19.371 10.192 -3.357 1.00 96.88 95 ALA A N 1
ATOM 719 C CA . ALA A 1 95 ? 20.536 9.316 -3.331 1.00 96.88 95 ALA A CA 1
ATOM 720 C C . ALA A 1 95 ? 21.772 9.983 -3.955 1.00 96.88 95 ALA A C 1
ATOM 722 O O . ALA A 1 95 ? 22.860 9.855 -3.396 1.00 96.88 95 ALA A O 1
ATOM 723 N N . ASP A 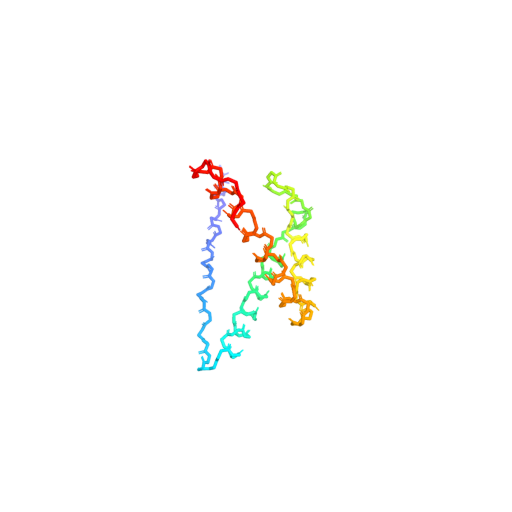1 96 ? 21.601 10.743 -5.039 1.00 95.69 96 ASP A N 1
ATOM 724 C CA . ASP A 1 96 ? 22.682 11.502 -5.673 1.00 95.69 96 ASP A CA 1
ATOM 725 C C . ASP A 1 96 ? 23.247 12.564 -4.721 1.00 95.69 96 ASP A C 1
ATOM 727 O O . ASP A 1 96 ? 24.455 12.608 -4.496 1.00 95.69 96 ASP A O 1
ATOM 731 N N . ILE A 1 97 ? 22.384 13.342 -4.055 1.00 94.62 97 ILE A N 1
ATOM 732 C CA . ILE A 1 97 ? 22.811 14.332 -3.047 1.00 94.62 97 ILE A CA 1
ATOM 733 C C . ILE A 1 97 ? 23.573 13.653 -1.907 1.00 94.62 97 ILE A C 1
ATOM 735 O O . ILE A 1 97 ? 24.642 14.106 -1.500 1.00 94.62 97 ILE A O 1
ATOM 739 N N . LEU A 1 98 ? 23.036 12.551 -1.376 1.00 95.69 98 LEU A N 1
ATOM 740 C CA . LEU A 1 98 ? 23.715 11.794 -0.325 1.00 95.69 98 LEU A CA 1
ATOM 741 C C . LEU A 1 98 ? 25.086 11.304 -0.797 1.00 95.69 98 LEU A C 1
ATOM 743 O O . LEU A 1 98 ? 26.036 11.311 -0.015 1.00 95.69 98 LEU A O 1
ATOM 747 N N . ARG A 1 99 ? 25.212 10.914 -2.068 1.00 95.56 99 ARG A N 1
ATOM 748 C CA . ARG A 1 99 ? 26.483 10.483 -2.642 1.00 95.56 99 ARG A CA 1
ATOM 749 C C . ARG A 1 99 ? 27.485 11.631 -2.749 1.00 95.56 99 ARG A C 1
ATOM 751 O O . ARG A 1 99 ? 28.626 11.445 -2.337 1.00 95.56 99 ARG A O 1
ATOM 758 N N . GLU A 1 100 ? 27.069 12.799 -3.227 1.00 94.88 100 GLU A N 1
ATOM 759 C CA . GLU A 1 100 ? 27.913 14.001 -3.282 1.00 94.88 100 GLU A CA 1
ATOM 760 C C . GLU A 1 100 ? 28.423 14.406 -1.893 1.00 94.88 100 GLU A C 1
ATOM 762 O O . GLU A 1 100 ? 29.610 14.691 -1.719 1.00 94.88 100 GLU A O 1
ATOM 767 N N . LEU A 1 101 ? 27.544 14.365 -0.883 1.00 93.75 101 LEU A N 1
ATOM 768 C CA . LEU A 1 101 ? 27.895 14.663 0.508 1.00 93.75 101 LEU A CA 1
ATOM 769 C C . LEU A 1 101 ? 28.911 13.669 1.082 1.00 93.75 101 LEU A C 1
ATOM 771 O O . LEU A 1 101 ? 29.798 14.070 1.832 1.00 93.75 101 LEU A O 1
ATOM 775 N N . ILE A 1 102 ? 28.790 12.385 0.736 1.00 94.56 102 ILE A N 1
ATOM 776 C CA . ILE A 1 102 ? 29.744 11.345 1.146 1.00 94.56 102 ILE A CA 1
ATOM 777 C C . ILE A 1 102 ? 31.096 11.535 0.447 1.00 94.56 102 ILE A C 1
ATOM 779 O O . ILE A 1 102 ? 32.138 11.371 1.081 1.00 94.56 102 ILE A O 1
ATOM 783 N N . ASP A 1 103 ? 31.088 11.882 -0.839 1.00 93.81 103 ASP A N 1
ATOM 784 C CA . ASP A 1 103 ? 32.300 11.975 -1.660 1.00 93.81 103 ASP A CA 1
ATOM 785 C C . ASP A 1 103 ? 33.032 13.315 -1.532 1.00 93.81 103 ASP A C 1
ATOM 787 O O . ASP A 1 103 ? 34.182 13.430 -1.957 1.00 93.81 103 ASP A O 1
ATOM 791 N N . GLY A 1 104 ? 32.384 14.333 -0.961 1.00 87.94 104 GLY A N 1
ATOM 792 C CA . GLY A 1 104 ? 32.935 15.682 -0.856 1.00 87.94 104 GLY A CA 1
ATOM 793 C C . GLY A 1 104 ? 33.109 16.378 -2.211 1.00 87.94 104 GLY A C 1
ATOM 794 O O . GLY A 1 104 ? 33.905 17.310 -2.317 1.00 87.94 104 GLY A O 1
ATOM 795 N N . ALA A 1 105 ? 32.396 15.928 -3.248 1.00 72.31 105 ALA A N 1
ATOM 796 C CA . ALA A 1 105 ? 32.430 16.494 -4.592 1.00 72.31 105 ALA A CA 1
ATOM 797 C C . ALA A 1 105 ? 31.021 16.949 -4.995 1.00 72.31 105 ALA A C 1
ATOM 799 O O . ALA A 1 105 ? 30.099 16.141 -5.010 1.00 72.31 105 ALA A O 1
ATOM 800 N N . THR A 1 106 ? 30.863 18.229 -5.330 1.00 77.88 106 THR A N 1
ATOM 801 C CA . THR A 1 106 ? 29.616 18.810 -5.849 1.00 77.88 106 THR A CA 1
ATOM 802 C C . THR A 1 106 ? 29.636 18.860 -7.376 1.00 77.88 106 THR A C 1
ATOM 804 O O . THR A 1 106 ? 30.601 19.376 -7.936 1.00 77.88 106 THR A O 1
ATOM 807 N N . GLY A 1 107 ? 28.569 18.379 -8.029 1.00 63.00 107 GLY A N 1
ATOM 808 C CA . GLY A 1 107 ? 28.229 18.651 -9.433 1.00 63.00 107 GLY A CA 1
ATOM 809 C C . GLY A 1 107 ? 29.299 18.300 -10.477 1.00 63.00 107 GLY A C 1
ATOM 810 O O . GLY A 1 107 ? 30.175 19.113 -10.775 1.00 63.00 107 GLY A O 1
ATOM 811 N N . ARG A 1 108 ? 29.186 17.123 -11.104 1.00 57.69 108 ARG A N 1
ATOM 812 C CA . ARG A 1 108 ? 29.824 16.838 -12.404 1.00 57.69 108 ARG A CA 1
ATOM 813 C C . ARG A 1 108 ? 28.808 16.859 -13.530 1.00 57.69 108 ARG A C 1
ATOM 815 O O . ARG A 1 108 ? 27.693 16.346 -13.306 1.00 57.69 108 ARG A O 1
#

Mean predicted aligned error: 9.44 Å

pLDDT: mean 86.8, std 16.16, range [38.81, 98.19]

InterPro domains:
  IPR007061 Mycothiol-S-transferase [PF04978] (74-104)
  IPR034660 DinB/YfiT-like putative metalloenzymes [G3DSA:1.20.120.450] (15-75)
  IPR034660 DinB/YfiT-like putative metalloenzymes [G3DSA:1.20.120.450] (76-106)
  IPR034660 DinB/YfiT-like putative metalloenzymes [SSF109854] (12-74)
  IPR034660 DinB/YfiT-like putative metalloenzymes [SSF109854] (75-103)

Solvent-accessible surface area (backbone atoms only — not comparable to full-atom values): 6657 Å² total; per-residue (Å²): 137,83,84,77,74,77,76,76,73,75,79,71,73,79,77,75,80,70,89,55,60,96,45,72,68,43,34,50,49,40,50,51,55,52,51,52,52,55,50,51,52,57,54,76,73,44,55,86,69,54,37,74,41,54,85,47,95,88,61,56,22,58,51,55,50,52,55,50,51,55,55,59,69,68,51,47,70,68,55,52,52,53,51,53,51,54,54,48,52,54,51,50,54,52,50,51,54,54,47,30,66,73,69,76,49,80,87,134

Sequence (108 aa):
MTSATPARAARRRDAPPPRTGGSEAEVLRGFLDYLRQS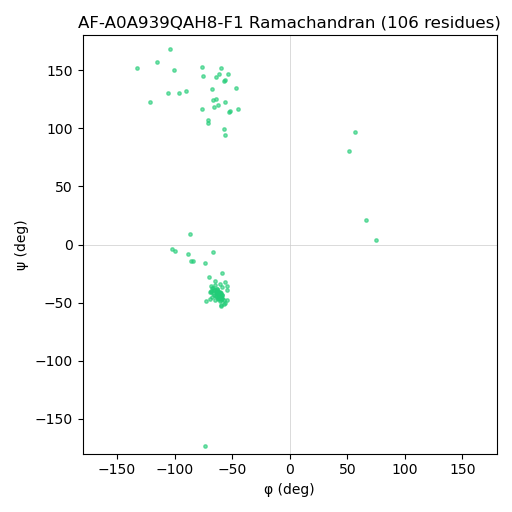IAHKIETAPEPAVRTAQVPSGTTLLGLLNHLAHVEEASTRWALTHMIEETGRHAGHADILRELIDGATGR

Secondary structure (DSSP, 8-state):
-----------PPPPPPPPP-SSHHHHHHHHHHHHHHHHHHHHHTSPTTGGGS--STT---HHHHHHHHHHHHHS-HHHHHHHHHHHHHHHHHHHHHHHHHHHT----

Radius of gyration: 22.1 Å; Cα contacts (8 Å, |Δi|>4): 40; chai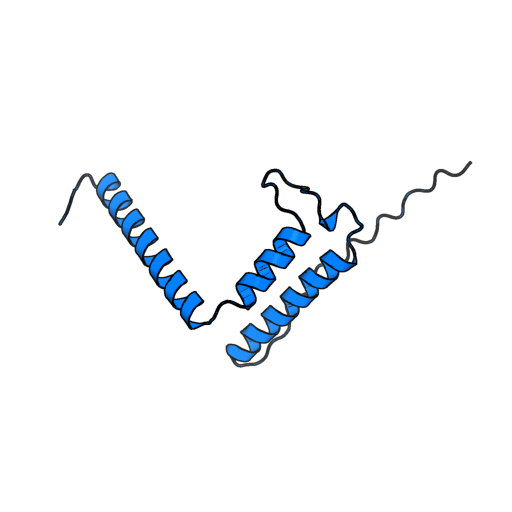ns: 1; bounding box: 50×40×59 Å